Protein AF-A0A4S4A8T1-F1 (afdb_monomer)

Foldseek 3Di:
DDDDPPPDQLDDDDPDDADQDPLLVPFDWDRDGDLFHIQRSLCSVDVQLSVLRVQLVVDPDPVSNVVSVVVNVVSRVVSSVQDPDPCVNCVPPPPDPPPPPCPDDPDDDD

Structure (mmCIF, N/CA/C/O backbone):
data_AF-A0A4S4A8T1-F1
#
_entry.id   AF-A0A4S4A8T1-F1
#
loop_
_atom_site.group_PDB
_atom_site.id
_atom_site.type_symbol
_atom_site.label_atom_id
_atom_site.label_alt_id
_atom_site.label_comp_id
_atom_site.label_asym_id
_atom_site.label_entity_id
_atom_site.label_seq_id
_atom_site.pdbx_PDB_ins_code
_atom_site.Cartn_x
_atom_site.Cartn_y
_atom_site.Cartn_z
_atom_site.occupancy
_atom_site.B_iso_or_equiv
_atom_site.auth_seq_id
_atom_site.auth_comp_id
_atom_site.auth_asym_id
_atom_site.auth_atom_id
_atom_site.pdbx_PDB_model_num
ATOM 1 N N . MET A 1 1 ? -21.504 12.580 -36.002 1.00 47.94 1 MET A N 1
ATOM 2 C CA . MET A 1 1 ? -21.274 11.783 -34.780 1.00 47.94 1 MET A CA 1
ATOM 3 C C . MET A 1 1 ? -19.848 12.047 -34.339 1.00 47.94 1 MET A C 1
ATOM 5 O O . MET A 1 1 ? -18.941 11.755 -35.105 1.00 47.94 1 MET A O 1
ATOM 9 N N . ILE A 1 2 ? -19.653 12.700 -33.195 1.00 42.12 2 ILE A N 1
ATOM 10 C CA . ILE A 1 2 ? -18.321 12.909 -32.616 1.00 42.12 2 ILE A CA 1
ATOM 11 C C . ILE A 1 2 ? -18.014 11.648 -31.812 1.00 42.12 2 ILE A C 1
ATOM 13 O O . ILE A 1 2 ? -18.752 11.323 -30.885 1.00 42.12 2 ILE A O 1
ATOM 17 N N . SER A 1 3 ? -16.981 10.910 -32.214 1.00 45.75 3 SER A N 1
ATOM 18 C CA . SER A 1 3 ? -16.483 9.768 -31.450 1.00 45.75 3 SER A CA 1
ATOM 19 C C . SER A 1 3 ?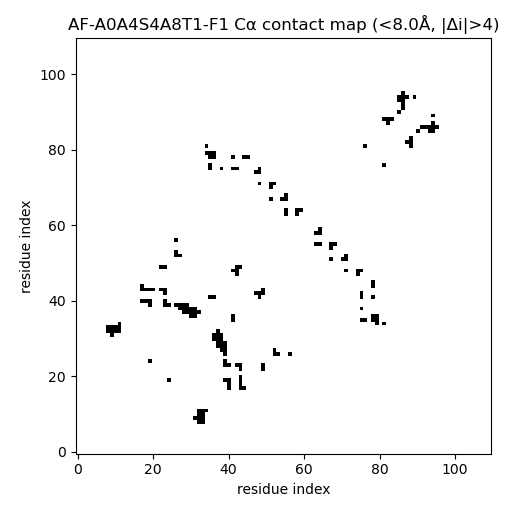 -15.836 10.301 -30.173 1.00 45.75 3 SER A C 1
ATOM 21 O O . SER A 1 3 ? -14.800 10.960 -30.235 1.00 45.75 3 SER A O 1
ATOM 23 N N . LEU A 1 4 ? -16.455 10.059 -29.019 1.00 50.19 4 LEU A N 1
ATOM 24 C CA . LEU A 1 4 ? -15.802 10.251 -27.728 1.00 50.19 4 LEU A CA 1
ATOM 25 C C . LEU A 1 4 ? -14.912 9.027 -27.500 1.00 50.19 4 LEU A C 1
ATOM 27 O O . LEU A 1 4 ? -15.410 7.949 -27.185 1.00 50.19 4 LEU A O 1
ATOM 31 N N . ASN A 1 5 ? -13.604 9.171 -27.707 1.00 56.28 5 ASN A N 1
ATOM 32 C CA . ASN A 1 5 ? -12.643 8.169 -27.260 1.00 56.28 5 ASN A CA 1
ATOM 33 C C . ASN A 1 5 ? -12.653 8.159 -25.724 1.00 56.28 5 ASN A C 1
ATOM 35 O O . ASN A 1 5 ? -12.052 9.025 -25.090 1.00 56.28 5 ASN A O 1
ATOM 39 N N . ALA A 1 6 ? -13.381 7.220 -25.125 1.00 51.97 6 ALA A N 1
ATOM 40 C CA . ALA A 1 6 ? -13.353 6.983 -23.691 1.00 51.97 6 ALA A CA 1
ATOM 41 C C . ALA A 1 6 ? -12.041 6.264 -23.335 1.00 51.97 6 ALA A C 1
ATOM 43 O O . ALA A 1 6 ? -12.028 5.050 -23.147 1.00 51.97 6 ALA A O 1
ATOM 44 N N . SER A 1 7 ? -10.924 6.997 -23.272 1.00 57.81 7 SER A N 1
ATOM 45 C CA . SER A 1 7 ? -9.706 6.483 -22.637 1.00 57.81 7 SER A CA 1
ATOM 46 C C . SER A 1 7 ? -10.044 6.144 -21.188 1.00 57.81 7 SER A C 1
ATOM 48 O O . SER A 1 7 ? -10.240 7.042 -20.373 1.00 57.81 7 SER A O 1
ATOM 50 N N . ASN A 1 8 ? -10.168 4.855 -20.880 1.00 59.88 8 ASN A N 1
ATOM 51 C CA . ASN A 1 8 ? -10.372 4.379 -19.521 1.00 59.88 8 ASN A CA 1
ATOM 52 C C . ASN A 1 8 ? -9.007 4.383 -18.805 1.00 59.88 8 ASN A C 1
ATOM 54 O O . ASN A 1 8 ? -8.174 3.534 -19.128 1.00 59.88 8 ASN A O 1
ATOM 58 N N . PRO A 1 9 ? -8.752 5.293 -17.842 1.00 60.41 9 PRO A N 1
ATOM 59 C CA . PRO A 1 9 ? -7.464 5.373 -17.147 1.00 60.41 9 PRO A CA 1
ATOM 60 C C . PRO A 1 9 ? -7.168 4.139 -16.275 1.00 60.41 9 PRO A C 1
ATOM 62 O O . PRO A 1 9 ? -6.065 4.008 -15.747 1.00 60.41 9 PRO A O 1
ATOM 65 N N . PHE A 1 10 ? -8.139 3.233 -16.126 1.00 62.47 10 PHE A N 1
ATOM 66 C CA . PHE A 1 10 ? -8.000 1.979 -15.394 1.00 62.47 10 PHE A CA 1
ATOM 67 C C . PHE A 1 10 ? -7.622 0.784 -16.279 1.00 62.47 10 PHE A C 1
ATOM 69 O O . PHE A 1 10 ? -7.406 -0.296 -15.732 1.00 62.47 10 PHE A O 1
ATOM 76 N N . TYR A 1 11 ? -7.527 0.933 -17.611 1.00 67.94 11 TYR A N 1
ATOM 77 C CA . TYR A 1 11 ? -7.033 -0.158 -18.459 1.00 67.94 11 TYR A CA 1
ATOM 78 C C . TYR A 1 11 ? -5.541 -0.383 -18.192 1.00 67.94 11 TYR A C 1
ATOM 80 O O . TYR A 1 11 ? -4.717 0.497 -18.442 1.00 67.94 11 TYR A O 1
ATOM 88 N N . ARG A 1 12 ? -5.209 -1.561 -17.660 1.00 78.06 12 ARG A N 1
ATOM 89 C CA . ARG A 1 12 ? -3.861 -1.967 -17.257 1.00 78.06 12 ARG A CA 1
ATOM 90 C C . ARG A 1 12 ? -3.651 -3.425 -17.629 1.00 78.06 12 ARG A C 1
ATOM 92 O O . ARG A 1 12 ? -4.559 -4.235 -17.468 1.00 78.06 12 ARG A O 1
ATOM 99 N N . GLU A 1 13 ? -2.453 -3.748 -18.091 1.00 77.00 13 GLU A N 1
ATOM 100 C CA . GLU A 1 13 ? -2.032 -5.117 -18.369 1.00 77.00 13 GLU A CA 1
ATOM 101 C C . GLU A 1 13 ? -0.645 -5.316 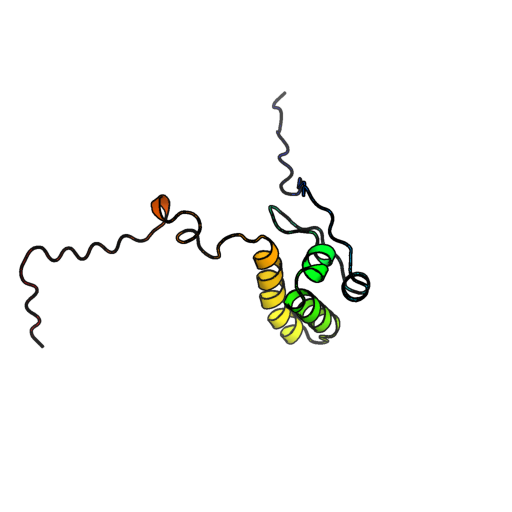-17.758 1.00 77.00 13 GLU A C 1
ATOM 103 O O . GLU A 1 13 ? 0.277 -4.544 -18.028 1.00 77.00 13 GLU A O 1
ATOM 108 N N . PHE A 1 14 ? -0.516 -6.328 -16.903 1.00 84.12 14 PHE A N 1
ATOM 109 C CA . PHE A 1 14 ? 0.757 -6.760 -16.339 1.00 84.12 14 PHE A CA 1
ATOM 110 C C . PHE A 1 14 ? 1.173 -8.046 -17.050 1.00 84.12 14 PHE A C 1
ATOM 112 O O . PHE A 1 14 ? 0.346 -8.925 -17.282 1.00 84.12 14 PHE A O 1
ATOM 119 N N . THR A 1 15 ? 2.449 -8.168 -17.411 1.00 85.31 15 THR A N 1
ATOM 120 C CA . THR A 1 15 ? 2.957 -9.342 -18.143 1.00 85.31 15 THR A CA 1
ATOM 121 C C . THR A 1 15 ? 3.146 -10.572 -17.253 1.00 85.31 15 THR A C 1
ATOM 123 O O . THR A 1 15 ? 3.479 -11.651 -17.734 1.00 85.31 15 THR A O 1
ATOM 126 N N . ASP A 1 16 ? 2.974 -10.395 -15.950 1.00 87.75 16 ASP A N 1
ATOM 127 C CA . ASP A 1 16 ? 3.182 -11.360 -14.887 1.00 87.75 16 ASP A CA 1
ATOM 128 C C . ASP A 1 16 ? 2.009 -11.341 -13.899 1.00 87.75 16 ASP A C 1
ATOM 130 O O . ASP A 1 16 ? 1.345 -10.324 -13.672 1.00 87.75 16 ASP A O 1
ATOM 134 N N . THR A 1 17 ? 1.779 -12.500 -13.290 1.00 88.31 17 THR A N 1
ATOM 135 C CA . THR A 1 17 ? 0.756 -12.712 -12.267 1.00 88.31 17 THR A CA 1
ATOM 136 C C . THR A 1 17 ? 1.392 -12.753 -10.888 1.00 88.31 17 THR A C 1
ATOM 138 O O . THR A 1 17 ? 2.348 -13.503 -10.678 1.00 88.31 17 THR A O 1
ATOM 141 N N . VAL A 1 18 ? 0.818 -12.021 -9.935 1.00 92.94 18 VAL A N 1
ATOM 142 C CA . VAL A 1 18 ? 1.263 -12.030 -8.540 1.00 92.94 18 VAL A CA 1
ATOM 143 C C . VAL A 1 18 ? 0.341 -12.942 -7.730 1.00 92.94 18 VAL A C 1
ATOM 145 O O . VAL A 1 18 ? -0.866 -12.703 -7.694 1.00 92.94 18 VAL A O 1
ATOM 148 N N . PRO A 1 19 ? 0.858 -13.994 -7.070 1.00 95.06 19 PRO A N 1
ATOM 149 C CA . PRO A 1 19 ? 0.041 -14.778 -6.157 1.00 95.06 19 PRO A CA 1
ATOM 150 C C . PRO A 1 19 ? -0.328 -13.930 -4.935 1.00 95.06 19 PRO A C 1
ATOM 152 O O . PRO A 1 19 ? 0.542 -13.342 -4.294 1.00 95.06 19 PRO A O 1
ATOM 155 N N . ILE A 1 20 ? -1.618 -13.900 -4.599 1.00 97.31 20 ILE A N 1
ATOM 156 C CA . ILE A 1 20 ? -2.096 -13.223 -3.392 1.00 97.31 20 ILE A CA 1
ATOM 157 C C . ILE A 1 20 ? -1.664 -14.025 -2.161 1.00 97.31 20 ILE A C 1
ATOM 159 O O . ILE A 1 20 ? -1.954 -15.220 -2.068 1.00 97.31 20 ILE A O 1
ATOM 163 N N . THR A 1 21 ? -0.978 -13.381 -1.217 1.00 97.81 21 THR A N 1
ATOM 164 C CA . THR A 1 21 ? -0.601 -14.012 0.057 1.00 97.81 21 THR A CA 1
ATOM 165 C C . THR A 1 21 ? -1.824 -14.223 0.952 1.00 97.81 21 THR A C 1
ATOM 167 O O . THR A 1 21 ? -2.822 -13.513 0.836 1.00 97.81 21 THR A O 1
ATOM 170 N N . GLU A 1 22 ? -1.754 -15.174 1.890 1.00 96.81 22 GLU A N 1
ATOM 171 C CA . GLU A 1 22 ? -2.842 -15.393 2.862 1.00 96.81 22 GLU A CA 1
ATOM 172 C C . GLU A 1 22 ? -3.162 -14.120 3.658 1.00 96.81 22 GLU A C 1
ATOM 174 O O . GLU A 1 22 ? -4.330 -13.804 3.878 1.00 96.81 22 GLU A O 1
ATOM 179 N N . GLN A 1 23 ? -2.125 -13.358 4.016 1.00 96.38 23 GLN A N 1
ATOM 180 C CA . GLN A 1 23 ? -2.253 -12.060 4.670 1.00 96.38 23 GLN A CA 1
ATOM 181 C C . GLN A 1 23 ? -3.053 -11.085 3.800 1.00 96.38 23 GLN A C 1
ATOM 183 O O . GLN A 1 23 ? -4.103 -10.608 4.218 1.00 96.38 23 GLN A O 1
ATOM 188 N N . ALA A 1 24 ? -2.618 -10.840 2.559 1.00 97.00 24 ALA A N 1
ATOM 189 C CA . ALA A 1 24 ? -3.285 -9.897 1.665 1.00 97.00 24 ALA A CA 1
ATOM 190 C C . ALA A 1 24 ? -4.725 -10.318 1.320 1.00 97.00 24 ALA A C 1
ATOM 192 O O . ALA A 1 24 ? -5.596 -9.464 1.158 1.00 97.00 24 ALA A O 1
ATOM 193 N N . ALA A 1 25 ? -5.013 -11.622 1.263 1.00 97.12 25 ALA A N 1
ATOM 194 C CA . ALA A 1 25 ? -6.363 -12.133 1.024 1.00 97.12 25 ALA A CA 1
ATOM 195 C C . ALA A 1 25 ? -7.363 -11.748 2.133 1.00 97.12 25 ALA A C 1
ATOM 197 O O . ALA A 1 25 ? -8.555 -11.595 1.851 1.00 97.12 25 ALA A O 1
ATOM 198 N N . ALA A 1 26 ? -6.893 -11.569 3.372 1.00 96.69 26 ALA A N 1
ATOM 199 C CA . ALA A 1 26 ? -7.715 -11.164 4.512 1.00 96.69 26 ALA A CA 1
ATOM 200 C C . ALA A 1 26 ? -7.970 -9.645 4.580 1.00 96.69 26 ALA A C 1
ATOM 202 O O . ALA A 1 26 ? -8.857 -9.205 5.313 1.00 96.69 26 ALA A O 1
ATOM 203 N N . LEU A 1 27 ? -7.228 -8.843 3.811 1.00 96.69 27 LEU A N 1
ATOM 204 C CA . LEU A 1 27 ? -7.294 -7.380 3.840 1.00 96.69 27 LEU A CA 1
ATOM 205 C C . LEU A 1 27 ? -8.308 -6.820 2.835 1.00 96.69 27 LEU A C 1
ATOM 207 O O . LEU A 1 27 ? -8.686 -7.522 1.897 1.00 96.69 27 LEU A O 1
ATOM 211 N N . PRO A 1 28 ? -8.781 -5.571 2.990 1.00 96.12 28 PRO A N 1
ATOM 212 C CA . PRO A 1 28 ? -9.605 -4.906 1.984 1.00 96.12 28 PRO A CA 1
ATOM 213 C C . PRO A 1 28 ? -8.920 -4.855 0.615 1.00 96.12 28 PRO A C 1
ATOM 215 O O . PRO A 1 28 ? -7.695 -4.828 0.528 1.00 96.12 28 PRO A O 1
ATOM 218 N N . ASP A 1 29 ? -9.719 -4.813 -0.449 1.00 96.62 29 ASP A N 1
ATOM 219 C CA . ASP A 1 29 ? -9.215 -4.725 -1.820 1.00 96.62 29 ASP A CA 1
ATOM 220 C C . ASP A 1 29 ? -9.658 -3.437 -2.506 1.00 96.62 29 ASP A C 1
ATOM 222 O O . ASP A 1 29 ? -10.739 -2.910 -2.226 1.00 96.62 29 ASP A O 1
ATOM 226 N N . MET A 1 30 ? -8.831 -2.962 -3.433 1.00 94.94 30 MET A N 1
ATOM 227 C CA . MET A 1 30 ? -9.100 -1.811 -4.285 1.00 94.94 30 MET A CA 1
ATOM 228 C C . MET A 1 30 ? -8.379 -1.957 -5.624 1.00 94.94 30 MET A C 1
ATOM 230 O O . MET A 1 30 ? -7.213 -2.340 -5.685 1.00 94.94 30 MET A O 1
ATOM 234 N N . VAL A 1 31 ? -9.070 -1.577 -6.698 1.00 92.62 31 VAL A N 1
ATOM 235 C CA . VAL A 1 31 ? -8.502 -1.564 -8.049 1.00 92.62 31 VAL A CA 1
ATOM 236 C C . VAL A 1 31 ? -7.468 -0.441 -8.154 1.00 92.62 31 VAL A C 1
ATOM 238 O O . VAL A 1 31 ? -7.762 0.711 -7.826 1.00 92.62 31 VAL A O 1
ATOM 241 N N . GLY A 1 32 ? -6.266 -0.775 -8.622 1.00 89.88 32 GLY A N 1
ATOM 242 C CA . GLY A 1 32 ? -5.195 0.191 -8.867 1.00 89.88 32 GLY A CA 1
ATOM 243 C C . GLY A 1 32 ? -5.444 1.068 -10.101 1.00 89.88 32 GLY A C 1
ATOM 244 O O . GLY A 1 32 ? -6.399 0.885 -10.861 1.00 89.88 32 GLY A O 1
ATOM 245 N N . SER A 1 33 ? -4.553 2.026 -10.349 1.00 85.94 33 SER A N 1
ATOM 246 C CA . SER A 1 33 ? -4.591 2.865 -11.556 1.00 85.94 33 SER A CA 1
ATOM 247 C C . SER A 1 33 ? -3.192 3.073 -12.140 1.00 85.94 33 SER A C 1
ATOM 249 O O . SER A 1 33 ? -2.188 2.986 -11.433 1.00 85.94 33 SER A O 1
ATOM 251 N N . GLY A 1 34 ? -3.103 3.304 -13.455 1.00 85.75 34 GLY A N 1
ATOM 252 C CA . GLY A 1 34 ? -1.816 3.479 -14.138 1.00 85.75 34 GLY A CA 1
ATOM 253 C C . GLY A 1 34 ? -0.878 2.267 -14.014 1.00 85.75 34 GLY A C 1
ATOM 254 O O . GLY A 1 34 ? -1.180 1.194 -14.518 1.00 85.75 34 GLY A O 1
ATOM 255 N N . ARG A 1 35 ? 0.289 2.431 -13.378 1.00 89.00 35 ARG A N 1
ATOM 256 C CA . ARG A 1 35 ? 1.265 1.335 -13.168 1.00 89.00 35 ARG A CA 1
ATOM 257 C C . ARG A 1 35 ? 1.098 0.608 -11.832 1.00 89.00 35 ARG A C 1
ATOM 259 O O . ARG A 1 35 ? 1.773 -0.388 -11.601 1.00 89.00 35 ARG A O 1
ATOM 266 N N . VAL A 1 36 ? 0.235 1.110 -10.954 1.00 93.19 36 VAL A N 1
ATOM 267 C CA . VAL A 1 36 ? 0.003 0.530 -9.629 1.00 93.19 36 VAL A CA 1
ATOM 268 C C . VAL A 1 36 ? -0.891 -0.701 -9.783 1.00 93.19 36 VAL A C 1
ATOM 270 O O . VAL A 1 36 ? -1.903 -0.637 -10.488 1.00 93.19 36 VAL A O 1
ATOM 273 N N . ARG A 1 37 ? -0.514 -1.826 -9.162 1.00 95.12 37 ARG A N 1
ATOM 274 C CA . ARG A 1 37 ? -1.321 -3.061 -9.122 1.00 95.12 37 ARG A CA 1
ATOM 275 C C . ARG A 1 37 ? -2.531 -2.912 -8.207 1.00 95.12 37 ARG A C 1
ATOM 277 O O . ARG A 1 37 ? -2.621 -1.960 -7.435 1.00 95.12 37 ARG A O 1
ATOM 284 N N . ASP A 1 38 ? -3.459 -3.856 -8.294 1.00 95.31 38 ASP A N 1
ATOM 285 C CA . ASP A 1 38 ? -4.569 -3.908 -7.344 1.00 95.31 38 ASP A CA 1
ATOM 286 C C . ASP A 1 38 ? -4.031 -4.093 -5.921 1.00 95.31 38 ASP A C 1
ATOM 288 O O . ASP A 1 38 ? -2.963 -4.674 -5.714 1.00 95.31 38 ASP A O 1
ATOM 292 N N . LEU A 1 39 ? -4.729 -3.526 -4.939 1.00 97.25 39 LEU A N 1
ATOM 293 C CA . LEU A 1 39 ? -4.193 -3.296 -3.600 1.00 97.25 39 LEU A CA 1
ATOM 294 C C . LEU A 1 39 ? -3.693 -4.587 -2.944 1.00 97.25 39 LEU A C 1
ATOM 296 O O . LEU A 1 39 ? -2.618 -4.591 -2.348 1.00 97.25 39 LEU A O 1
ATOM 300 N N . ARG A 1 40 ? -4.415 -5.702 -3.101 1.00 97.62 40 ARG A N 1
ATOM 301 C CA . ARG A 1 40 ? -3.984 -7.001 -2.562 1.00 97.62 40 ARG A CA 1
ATOM 302 C C . ARG A 1 40 ? -2.781 -7.601 -3.286 1.00 97.62 40 ARG A C 1
ATOM 304 O O . ARG A 1 40 ? -1.938 -8.224 -2.640 1.00 97.62 40 ARG A O 1
ATOM 311 N N . GLU A 1 41 ? -2.671 -7.421 -4.601 1.00 97.25 41 GLU A N 1
ATOM 312 C CA . GLU A 1 41 ? -1.476 -7.836 -5.346 1.00 97.25 41 GLU A CA 1
ATOM 313 C C . GLU A 1 41 ? -0.267 -7.006 -4.908 1.00 97.25 41 GLU A C 1
ATOM 315 O O . GLU A 1 41 ? 0.788 -7.557 -4.609 1.00 97.25 41 GLU A O 1
ATOM 320 N N . ALA A 1 42 ? -0.433 -5.687 -4.793 1.00 97.44 42 ALA A N 1
ATOM 321 C CA . ALA A 1 42 ? 0.605 -4.785 -4.308 1.00 97.44 42 ALA A CA 1
ATOM 322 C C . ALA A 1 42 ? 1.026 -5.124 -2.866 1.00 97.44 42 ALA A C 1
ATOM 324 O O . ALA A 1 42 ? 2.219 -5.213 -2.576 1.00 97.44 42 ALA A O 1
ATOM 325 N N . ALA A 1 43 ? 0.070 -5.395 -1.971 1.00 98.19 43 ALA A N 1
ATOM 326 C CA . ALA A 1 43 ? 0.338 -5.810 -0.593 1.00 98.19 43 ALA A CA 1
ATOM 327 C C . ALA A 1 43 ? 1.037 -7.178 -0.518 1.00 98.19 43 ALA A C 1
ATOM 329 O O . ALA A 1 43 ? 1.840 -7.417 0.378 1.00 98.19 43 ALA A O 1
ATOM 330 N N . SER A 1 44 ? 0.795 -8.065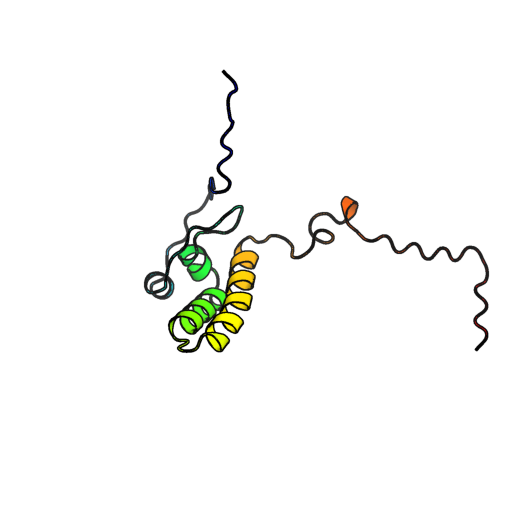 -1.487 1.00 98.12 44 SER A N 1
ATOM 331 C CA . SER A 1 44 ? 1.513 -9.343 -1.595 1.00 98.12 44 SER A CA 1
ATOM 332 C C . SER A 1 44 ? 2.987 -9.164 -1.980 1.00 98.12 44 SER A C 1
ATOM 334 O O . SER A 1 44 ? 3.806 -10.027 -1.670 1.00 98.12 44 SER A O 1
ATOM 336 N N . LEU A 1 45 ? 3.335 -8.045 -2.627 1.00 96.88 45 LEU A N 1
ATOM 337 C CA . LEU A 1 45 ? 4.707 -7.688 -3.003 1.00 96.88 45 LEU A CA 1
ATOM 338 C C . LEU A 1 45 ? 5.416 -6.803 -1.966 1.00 96.88 45 LEU A C 1
ATOM 340 O O . LEU A 1 45 ? 6.644 -6.789 -1.925 1.00 96.88 45 LEU A O 1
ATOM 344 N N . SER A 1 46 ? 4.666 -6.062 -1.143 1.00 98.00 46 SER A N 1
ATOM 345 C CA . SER A 1 46 ? 5.199 -5.090 -0.184 1.00 98.00 46 SER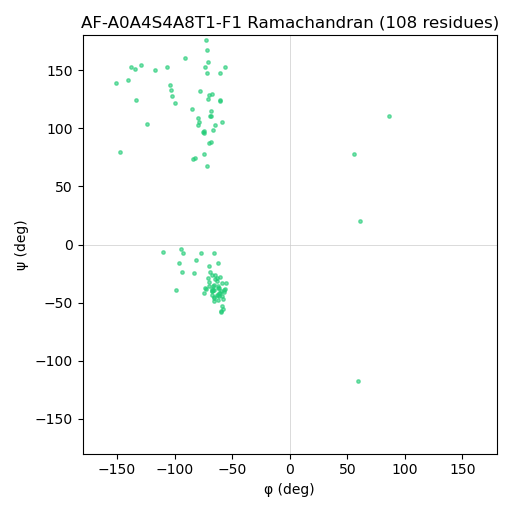 A CA 1
ATOM 346 C C . SER A 1 46 ? 4.726 -5.390 1.245 1.00 98.00 46 SER A C 1
ATOM 348 O O . SER A 1 46 ? 3.593 -5.056 1.606 1.00 98.00 46 SER A O 1
ATOM 350 N N . PRO A 1 47 ? 5.599 -5.956 2.106 1.00 97.50 47 PRO A N 1
ATOM 351 C CA . PRO A 1 47 ? 5.281 -6.182 3.517 1.00 97.50 47 PRO A CA 1
ATOM 352 C C . PRO A 1 47 ? 4.926 -4.895 4.272 1.00 97.50 47 PRO A C 1
ATOM 354 O O . PRO A 1 47 ? 4.080 -4.915 5.163 1.00 97.50 47 PRO A O 1
ATOM 357 N N . GLN A 1 48 ? 5.545 -3.767 3.902 1.00 98.00 48 GLN A N 1
ATOM 358 C CA . GLN A 1 48 ? 5.223 -2.454 4.464 1.00 98.00 48 GLN A CA 1
ATOM 359 C C . GLN A 1 48 ? 3.779 -2.059 4.144 1.00 98.00 48 GLN A C 1
ATOM 361 O O . GLN A 1 48 ? 3.039 -1.671 5.046 1.00 98.00 48 GLN A O 1
ATOM 366 N N . LEU A 1 49 ? 3.363 -2.199 2.882 1.00 98.31 49 LEU A N 1
ATOM 367 C CA . LEU A 1 49 ? 1.997 -1.893 2.468 1.00 98.31 49 LEU A CA 1
ATOM 368 C C . LEU A 1 49 ? 0.981 -2.816 3.152 1.00 98.31 49 LEU A C 1
ATOM 370 O O . LEU A 1 49 ? -0.037 -2.333 3.643 1.00 98.31 49 LEU A O 1
ATOM 374 N N . ALA A 1 50 ? 1.266 -4.119 3.236 1.00 98.31 50 ALA A N 1
ATOM 375 C CA . ALA A 1 50 ? 0.407 -5.069 3.942 1.00 98.31 50 ALA A CA 1
ATOM 376 C C . ALA A 1 50 ? 0.211 -4.673 5.418 1.00 98.31 50 ALA A C 1
ATOM 378 O O . ALA A 1 50 ? -0.922 -4.600 5.891 1.00 98.31 50 ALA A O 1
ATOM 379 N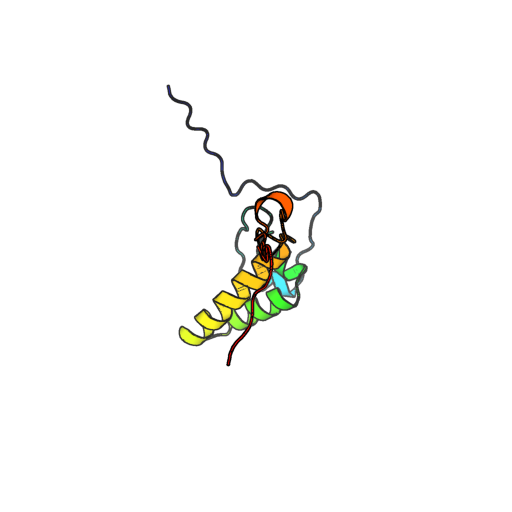 N . GLY A 1 51 ? 1.297 -4.323 6.116 1.00 98.31 51 GLY A N 1
ATOM 380 C CA . GLY A 1 51 ? 1.234 -3.887 7.512 1.00 98.31 51 GLY A CA 1
ATOM 381 C C . GLY A 1 51 ? 0.521 -2.544 7.711 1.00 98.31 51 GLY A C 1
ATOM 382 O O . GLY A 1 51 ? -0.176 -2.356 8.708 1.00 98.31 51 GLY A O 1
ATOM 383 N N . LEU A 1 52 ? 0.661 -1.590 6.786 1.00 98.38 52 LEU A N 1
ATOM 384 C CA . LEU A 1 52 ? -0.087 -0.324 6.833 1.00 98.38 52 LEU A CA 1
ATOM 385 C C . LEU A 1 52 ? -1.586 -0.548 6.610 1.00 98.38 52 LEU A C 1
ATOM 387 O O . LEU A 1 52 ? -2.412 0.059 7.293 1.00 98.38 52 LEU A O 1
ATOM 391 N N . LEU A 1 53 ? -1.942 -1.445 5.691 1.00 97.88 53 LEU A N 1
ATOM 392 C CA . LEU A 1 53 ? -3.329 -1.794 5.409 1.00 97.88 53 LEU A CA 1
ATOM 393 C C . LEU A 1 53 ? -3.991 -2.522 6.590 1.00 97.88 53 LEU A C 1
ATOM 395 O O . LEU A 1 53 ? -5.132 -2.209 6.923 1.00 97.88 53 LEU A O 1
ATOM 399 N N . GLU A 1 54 ? -3.273 -3.405 7.285 1.00 98.06 54 GLU A N 1
ATOM 400 C CA . GLU A 1 54 ? -3.725 -3.995 8.556 1.00 98.06 54 GLU A CA 1
ATOM 401 C C . GLU A 1 54 ? -4.013 -2.922 9.606 1.00 98.06 54 GLU A C 1
ATOM 403 O O . GLU A 1 54 ? -5.144 -2.801 10.083 1.00 98.06 54 GLU A O 1
ATOM 408 N N . GLN A 1 55 ? -3.031 -2.066 9.895 1.00 97.69 55 GLN A N 1
ATOM 409 C CA . GLN A 1 55 ? -3.184 -0.986 10.874 1.00 97.69 55 GLN A CA 1
ATOM 410 C C . GLN A 1 55 ? -4.357 -0.059 10.530 1.00 97.69 55 GLN A C 1
ATOM 412 O O . GLN A 1 55 ? -5.104 0.360 11.415 1.00 97.69 55 GLN A O 1
ATOM 417 N N . PHE A 1 56 ? -4.559 0.242 9.244 1.00 97.12 56 PHE A N 1
ATOM 418 C CA . PHE A 1 56 ? -5.687 1.046 8.780 1.00 97.12 56 PHE A CA 1
ATOM 419 C C . PHE A 1 56 ? -7.037 0.397 9.120 1.00 97.12 56 PHE A C 1
ATOM 421 O O . PHE A 1 56 ? -7.970 1.097 9.532 1.00 97.12 56 PHE A O 1
ATOM 428 N N . THR A 1 57 ? -7.148 -0.927 8.956 1.00 95.94 57 THR A N 1
ATOM 429 C CA . THR A 1 57 ? -8.377 -1.678 9.264 1.00 95.94 57 THR A CA 1
ATOM 430 C C . THR A 1 57 ? -8.661 -1.776 10.758 1.00 95.94 57 THR A C 1
ATOM 432 O O . THR A 1 57 ? -9.826 -1.760 11.157 1.00 95.94 57 THR A O 1
ATOM 435 N N . GLU A 1 58 ? -7.618 -1.817 11.583 1.00 96.81 58 GLU A N 1
ATOM 436 C CA . GLU A 1 58 ? -7.727 -1.901 13.041 1.00 96.81 58 GLU A CA 1
ATOM 437 C C . GLU A 1 58 ? -7.945 -0.533 13.706 1.00 96.81 58 GLU A C 1
ATOM 439 O O . GLU A 1 58 ? -8.521 -0.444 14.795 1.00 96.81 58 GLU A O 1
ATOM 444 N N . ALA A 1 59 ? -7.524 0.558 13.056 1.00 96.81 59 ALA A N 1
ATOM 445 C CA . ALA A 1 59 ? -7.667 1.910 13.580 1.00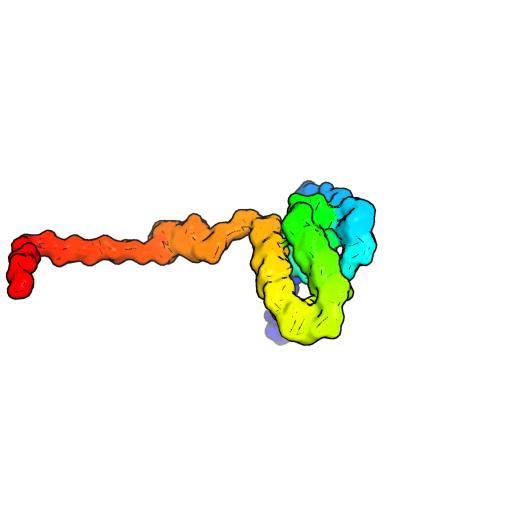 96.81 59 ALA A CA 1
ATOM 446 C C . ALA A 1 59 ? -9.143 2.280 13.810 1.00 96.81 59 ALA A C 1
ATOM 448 O O . ALA A 1 59 ? -9.967 2.279 12.891 1.00 96.81 59 ALA A O 1
ATOM 449 N N . SER A 1 60 ? -9.474 2.665 15.045 1.00 94.75 60 SER A N 1
ATOM 450 C CA . SER A 1 60 ? -10.846 2.965 15.481 1.00 94.75 60 SER A CA 1
ATOM 451 C C . SER A 1 60 ? -11.212 4.452 15.435 1.00 94.75 60 SER A C 1
ATOM 453 O O . SER A 1 60 ? -12.397 4.788 15.465 1.00 94.75 60 SER A O 1
ATOM 455 N N . THR A 1 61 ? -10.227 5.349 15.330 1.00 96.81 61 THR A N 1
ATOM 456 C CA . THR A 1 61 ? -10.443 6.802 15.267 1.00 96.81 61 THR A CA 1
ATOM 457 C C . THR A 1 61 ? -10.208 7.343 13.863 1.00 96.81 61 THR A C 1
ATOM 459 O O . THR A 1 61 ? -9.442 6.789 13.069 1.00 96.81 61 THR A O 1
ATOM 462 N N . ARG A 1 62 ? -10.874 8.456 13.543 1.00 95.56 62 ARG A N 1
ATOM 463 C CA . ARG A 1 62 ? -10.725 9.122 12.245 1.00 95.56 62 ARG A CA 1
ATOM 464 C C . ARG A 1 62 ? -9.315 9.677 12.075 1.00 95.56 62 ARG A C 1
ATOM 466 O O . ARG A 1 62 ? -8.770 9.602 10.983 1.00 95.56 62 ARG A O 1
ATOM 473 N N . GLU A 1 63 ? -8.748 10.218 13.145 1.00 96.06 63 GLU A N 1
ATOM 474 C CA . GLU A 1 63 ? -7.427 10.838 13.167 1.00 96.06 63 GLU A CA 1
ATOM 475 C C . GLU A 1 63 ? -6.336 9.797 12.906 1.00 96.06 63 GLU A C 1
ATOM 477 O O . GLU A 1 63 ? -5.514 9.995 12.018 1.00 96.06 63 GLU A O 1
ATOM 482 N N . ALA A 1 64 ? -6.376 8.652 13.602 1.00 95.06 64 ALA A N 1
ATOM 483 C CA . ALA A 1 64 ? -5.419 7.569 13.374 1.00 95.06 64 ALA A CA 1
ATOM 484 C C . ALA A 1 64 ? -5.535 7.020 11.947 1.00 95.06 64 ALA A C 1
ATOM 486 O O . ALA A 1 64 ? -4.532 6.846 11.259 1.00 95.06 64 ALA A O 1
ATOM 487 N N . ARG A 1 65 ? -6.771 6.817 11.474 1.00 96.06 65 ARG A N 1
ATOM 488 C CA . ARG A 1 65 ? -7.025 6.339 10.116 1.00 96.06 65 ARG A CA 1
ATOM 489 C C . ARG A 1 65 ? -6.511 7.311 9.052 1.00 96.06 65 ARG A C 1
ATOM 491 O O . ARG A 1 65 ? -5.985 6.856 8.047 1.00 96.06 65 ARG A O 1
ATOM 498 N N . TRP A 1 66 ? -6.625 8.623 9.270 1.00 96.12 66 TRP A N 1
ATOM 499 C CA . TRP A 1 66 ? -6.085 9.632 8.352 1.00 96.12 66 TRP A CA 1
ATOM 500 C C . TRP A 1 66 ? -4.558 9.597 8.283 1.00 96.12 66 TRP A C 1
ATOM 502 O O . TRP A 1 66 ? -4.005 9.582 7.190 1.00 96.12 66 TRP A O 1
ATOM 512 N N . THR A 1 67 ? -3.880 9.527 9.429 1.00 94.94 67 THR A N 1
ATOM 513 C CA . THR A 1 67 ? -2.412 9.449 9.465 1.00 94.94 67 THR A CA 1
ATOM 514 C C . THR A 1 67 ? -1.881 8.199 8.762 1.00 94.94 67 THR A C 1
ATOM 516 O O . THR A 1 67 ? -0.850 8.263 8.097 1.00 94.94 67 THR A O 1
ATOM 519 N N . ILE A 1 68 ? -2.576 7.065 8.899 1.00 97.94 68 ILE A N 1
ATOM 520 C CA . ILE A 1 68 ? -2.197 5.817 8.226 1.00 97.94 68 ILE A CA 1
ATOM 521 C C . ILE A 1 68 ? -2.524 5.883 6.732 1.00 97.94 68 ILE A C 1
ATOM 523 O O . ILE A 1 68 ? -1.755 5.371 5.930 1.00 97.94 68 ILE A O 1
ATOM 527 N N . LEU A 1 69 ? -3.641 6.511 6.347 1.00 96.75 69 LEU A N 1
ATOM 528 C CA . LEU A 1 69 ? -4.066 6.579 4.948 1.00 96.75 69 LEU A CA 1
ATOM 529 C C . LEU A 1 69 ? -3.031 7.271 4.060 1.00 96.75 69 LEU A C 1
ATOM 531 O O . LEU A 1 69 ? -2.796 6.802 2.955 1.00 96.75 69 LEU A O 1
ATOM 535 N N . ASP A 1 70 ? -2.413 8.347 4.544 1.00 95.38 70 ASP A N 1
ATOM 536 C CA . ASP A 1 70 ? -1.356 9.055 3.813 1.00 95.38 70 ASP A CA 1
ATOM 537 C C . ASP A 1 70 ? -0.175 8.118 3.503 1.00 95.38 70 ASP A C 1
ATOM 539 O O . ASP A 1 70 ? 0.156 7.884 2.344 1.00 95.38 70 ASP A O 1
ATOM 543 N N . GLN A 1 71 ? 0.345 7.451 4.536 1.00 97.38 71 GLN A N 1
ATOM 544 C CA . GLN A 1 71 ? 1.434 6.473 4.415 1.00 97.38 71 GLN A CA 1
ATOM 545 C C . GLN A 1 71 ? 1.051 5.261 3.558 1.00 97.38 71 GLN A C 1
ATOM 547 O O . GLN A 1 71 ? 1.886 4.694 2.861 1.00 97.38 71 GLN A O 1
ATOM 552 N N . LEU A 1 72 ? -0.208 4.827 3.631 1.00 97.81 72 LEU A N 1
ATOM 553 C CA . LEU A 1 72 ? -0.720 3.701 2.859 1.00 97.81 72 LEU A CA 1
ATOM 554 C C . LEU A 1 72 ? -0.766 4.032 1.368 1.00 97.81 72 LEU A C 1
ATOM 556 O O . LEU A 1 72 ? -0.389 3.192 0.556 1.00 97.81 72 LEU A O 1
ATOM 560 N N . LEU A 1 73 ? -1.233 5.229 1.006 1.00 95.88 73 LEU A N 1
ATOM 561 C CA . LEU A 1 73 ? -1.293 5.669 -0.388 1.00 95.88 73 LEU A CA 1
ATOM 562 C C . LEU A 1 73 ? 0.105 5.849 -0.982 1.00 95.88 73 LEU A C 1
ATOM 564 O O . LEU A 1 73 ? 0.312 5.446 -2.124 1.00 95.88 73 LEU A O 1
ATOM 568 N N . ASP A 1 74 ? 1.038 6.382 -0.196 1.00 95.25 74 ASP A N 1
ATOM 569 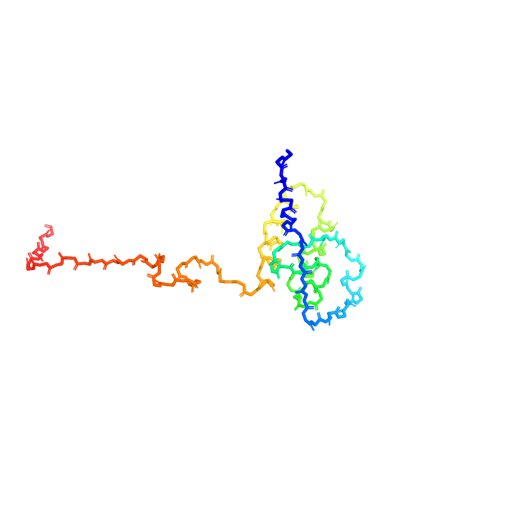C CA . ASP A 1 74 ? 2.457 6.508 -0.540 1.00 95.25 74 ASP A CA 1
ATOM 570 C C . ASP A 1 74 ? 3.075 5.127 -0.816 1.00 95.25 74 ASP A C 1
ATOM 572 O O . ASP A 1 74 ? 3.415 4.797 -1.950 1.00 95.25 74 ASP A O 1
ATOM 576 N N . ALA A 1 75 ? 3.013 4.221 0.166 1.00 97.44 75 ALA A N 1
ATOM 577 C CA . ALA A 1 75 ? 3.529 2.861 0.023 1.00 97.44 75 ALA A CA 1
ATOM 578 C C . ALA A 1 75 ? 2.848 2.061 -1.104 1.00 97.44 75 ALA A C 1
ATOM 580 O O . ALA A 1 75 ? 3.446 1.137 -1.659 1.00 97.44 75 ALA A O 1
ATOM 581 N N . TRP A 1 76 ? 1.588 2.365 -1.437 1.00 97.31 76 TRP A N 1
ATOM 582 C CA . TRP A 1 76 ? 0.907 1.751 -2.576 1.00 97.31 76 TRP A CA 1
ATOM 583 C C . TRP A 1 76 ? 1.416 2.315 -3.904 1.00 97.31 76 TRP A C 1
ATOM 585 O O . TRP A 1 76 ? 1.652 1.540 -4.836 1.00 97.31 76 TRP A O 1
ATOM 595 N N . ALA A 1 77 ? 1.635 3.627 -3.993 1.00 95.06 77 ALA A N 1
ATOM 596 C CA . ALA A 1 77 ? 2.214 4.278 -5.162 1.00 95.06 77 ALA A CA 1
ATOM 597 C C . ALA A 1 77 ? 3.640 3.780 -5.452 1.00 95.06 77 ALA A C 1
ATOM 599 O O . ALA A 1 77 ? 3.931 3.452 -6.608 1.00 95.06 77 ALA A O 1
ATOM 600 N N . ASP A 1 78 ? 4.468 3.594 -4.422 1.00 95.44 78 ASP A N 1
ATOM 601 C CA . ASP A 1 78 ? 5.845 3.086 -4.526 1.00 95.44 78 ASP A CA 1
ATOM 602 C C . ASP A 1 78 ? 5.924 1.739 -5.252 1.00 95.44 78 ASP A C 1
ATOM 604 O O . ASP A 1 78 ? 6.855 1.463 -6.014 1.00 95.44 78 ASP A O 1
ATOM 608 N N . THR A 1 79 ? 4.899 0.889 -5.097 1.00 95.50 79 THR A N 1
ATOM 609 C CA . THR A 1 79 ? 4.854 -0.419 -5.775 1.00 95.50 79 THR A CA 1
ATOM 610 C C . THR A 1 79 ? 4.828 -0.321 -7.303 1.00 95.50 79 THR A C 1
ATOM 612 O O . THR A 1 79 ? 5.100 -1.305 -7.991 1.00 95.50 79 THR A O 1
ATOM 615 N N . SER A 1 80 ? 4.532 0.857 -7.860 1.00 93.00 80 SER A N 1
ATOM 616 C CA . SER A 1 80 ? 4.581 1.107 -9.303 1.00 93.00 80 SER A CA 1
ATOM 617 C C . SER A 1 80 ? 6.000 1.141 -9.886 1.00 93.00 80 SER A C 1
ATOM 619 O O . SER A 1 80 ? 6.158 1.047 -11.116 1.00 93.00 80 SER A O 1
ATOM 621 N N . GLY A 1 81 ? 7.012 1.323 -9.027 1.00 91.31 81 GLY A N 1
ATOM 622 C CA . GLY A 1 81 ? 8.400 1.567 -9.414 1.00 91.31 81 GLY A CA 1
ATOM 623 C C . GLY A 1 81 ? 8.591 2.845 -10.236 1.00 91.31 81 GLY A C 1
ATOM 624 O O . GLY A 1 81 ? 9.547 2.932 -11.007 1.00 91.31 81 GLY A O 1
ATOM 625 N N . MET A 1 82 ? 7.647 3.792 -10.172 1.00 90.25 82 MET A N 1
ATOM 626 C CA . MET A 1 82 ? 7.854 5.132 -10.719 1.00 90.25 82 MET A CA 1
ATOM 627 C C . MET A 1 82 ? 8.798 5.916 -9.807 1.00 90.25 82 MET A C 1
ATOM 629 O O . MET A 1 82 ? 8.873 5.647 -8.617 1.00 90.25 82 MET A O 1
ATOM 633 N N . ALA A 1 83 ? 9.521 6.874 -10.379 1.00 88.88 83 ALA A N 1
ATOM 634 C CA . ALA A 1 83 ? 10.329 7.788 -9.585 1.00 88.88 83 ALA A CA 1
ATOM 635 C C . ALA A 1 83 ? 9.444 8.789 -8.824 1.00 88.88 83 ALA A C 1
ATOM 637 O O . ALA A 1 83 ? 8.416 9.228 -9.352 1.00 88.88 83 ALA A O 1
ATOM 638 N N . GLU A 1 84 ? 9.909 9.197 -7.643 1.00 86.19 84 GLU A N 1
ATOM 639 C CA . GLU A 1 84 ? 9.210 10.103 -6.718 1.00 86.19 84 GLU A CA 1
ATOM 640 C C . GLU A 1 84 ? 9.069 11.530 -7.258 1.00 86.19 84 GLU A C 1
ATOM 642 O O . GLU A 1 84 ? 8.161 12.280 -6.898 1.00 86.19 84 GLU A O 1
ATOM 647 N N . SER A 1 85 ? 9.981 11.932 -8.145 1.00 84.50 85 SER A N 1
ATOM 648 C CA . SER A 1 85 ? 10.022 13.278 -8.710 1.00 84.50 85 SER A CA 1
ATOM 649 C C . SER A 1 85 ? 10.112 13.264 -10.230 1.00 84.50 85 SER A C 1
ATOM 651 O O . SER A 1 85 ? 10.604 12.320 -10.855 1.00 84.50 85 SER A O 1
ATOM 653 N N . LEU A 1 86 ? 9.642 14.351 -10.848 1.00 82.81 86 LEU A N 1
ATOM 654 C CA . LEU A 1 86 ? 9.783 14.551 -12.290 1.00 82.81 86 LEU A CA 1
ATOM 655 C C . LEU A 1 86 ? 11.248 14.727 -12.688 1.00 82.81 86 LEU A C 1
ATOM 657 O O . LEU A 1 86 ? 11.642 14.229 -13.739 1.00 82.81 86 LEU A O 1
ATOM 661 N N . ASP A 1 87 ? 12.039 15.374 -11.834 1.00 84.50 87 ASP A N 1
ATOM 662 C CA . ASP A 1 87 ? 13.481 15.524 -11.987 1.00 84.50 87 ASP A CA 1
ATOM 663 C C . ASP A 1 87 ? 14.185 14.165 -12.053 1.00 84.50 87 ASP A C 1
ATOM 665 O O . ASP A 1 87 ? 15.027 13.948 -12.914 1.00 84.50 87 ASP A O 1
ATOM 669 N N . GLU A 1 88 ? 13.828 13.217 -11.186 1.00 85.06 88 GLU A N 1
ATOM 670 C CA . GLU A 1 88 ? 14.414 11.874 -11.220 1.00 85.06 88 GLU A CA 1
ATOM 671 C C . GLU A 1 88 ? 13.897 11.057 -12.409 1.00 85.06 88 GLU A C 1
ATOM 673 O O . GLU A 1 88 ? 14.653 10.335 -13.060 1.00 85.06 88 GLU A O 1
ATOM 678 N N . ARG A 1 89 ? 12.609 11.199 -12.737 1.00 84.31 89 ARG A N 1
ATOM 679 C CA . ARG A 1 89 ? 11.983 10.481 -13.850 1.00 84.31 89 ARG A CA 1
ATOM 680 C C . ARG A 1 89 ? 12.511 10.924 -15.216 1.00 84.31 89 ARG A C 1
ATOM 682 O O . ARG A 1 89 ? 12.633 10.093 -16.116 1.00 84.31 89 ARG A O 1
ATOM 689 N N . ASN A 1 90 ? 12.730 12.224 -15.401 1.00 84.62 90 ASN A N 1
ATOM 690 C CA . ASN A 1 90 ? 13.246 12.815 -16.631 1.00 84.62 90 ASN A CA 1
ATOM 691 C C . ASN A 1 90 ? 14.117 14.051 -16.317 1.00 84.62 90 ASN A C 1
ATOM 693 O O . ASN A 1 90 ? 13.660 15.193 -16.461 1.00 84.62 90 ASN A O 1
ATOM 697 N N . PRO A 1 91 ? 15.380 13.833 -15.911 1.00 80.44 91 PRO A N 1
ATOM 698 C CA . PRO A 1 91 ? 16.271 14.908 -15.476 1.00 80.44 91 PRO A CA 1
ATOM 699 C C . PRO A 1 91 ? 16.612 15.899 -16.588 1.00 80.44 91 PRO A C 1
ATOM 701 O O . PRO A 1 91 ? 16.889 17.060 -16.302 1.00 80.44 91 PRO A O 1
ATOM 704 N N . GLU A 1 92 ? 16.574 15.468 -17.852 1.00 78.94 92 GLU A N 1
ATOM 705 C CA . GLU A 1 92 ? 16.868 16.332 -19.000 1.00 78.94 92 GLU A CA 1
ATOM 706 C C . GLU A 1 92 ? 15.773 17.378 -19.250 1.00 78.94 92 GLU A C 1
ATOM 708 O O . GLU A 1 92 ? 16.063 18.460 -19.757 1.00 78.94 92 GLU A O 1
ATOM 713 N N . GLU A 1 93 ? 14.522 17.070 -18.895 1.00 80.38 93 GLU A N 1
ATOM 714 C CA . GLU A 1 93 ? 13.369 17.945 -19.131 1.00 80.38 93 GLU A CA 1
ATOM 715 C C . GLU A 1 93 ? 12.982 18.759 -17.891 1.00 80.38 93 GLU A C 1
ATOM 717 O O . GLU A 1 93 ? 12.637 19.935 -18.013 1.00 80.38 93 GLU A O 1
ATOM 722 N N . PHE A 1 94 ? 13.042 18.151 -16.702 1.00 77.00 94 PHE A N 1
ATOM 723 C CA . PHE A 1 94 ? 12.528 18.760 -15.471 1.00 77.00 94 PHE A CA 1
ATOM 724 C C . PHE A 1 94 ? 13.606 19.170 -14.472 1.00 77.00 94 PHE A C 1
ATOM 726 O O . PHE A 1 94 ? 13.272 19.839 -13.502 1.00 77.00 94 PHE A O 1
ATOM 733 N N . GLY A 1 95 ? 14.877 18.833 -14.710 1.00 72.06 95 GLY A N 1
ATOM 734 C CA . GLY A 1 95 ? 15.958 19.182 -13.796 1.00 72.06 95 GLY A CA 1
ATOM 735 C C . GLY A 1 95 ? 16.097 20.694 -13.607 1.00 72.06 95 GLY A C 1
ATOM 736 O O . GLY A 1 95 ? 16.304 21.449 -14.562 1.00 72.06 95 GLY A O 1
ATOM 737 N N . PHE A 1 96 ? 16.047 21.154 -12.356 1.00 70.00 96 PHE A N 1
ATOM 738 C CA . PHE A 1 96 ? 16.389 22.537 -12.023 1.00 70.00 96 PHE A CA 1
ATOM 739 C C . PHE A 1 96 ? 17.871 22.810 -12.315 1.00 70.00 96 PHE A C 1
ATOM 741 O O . PHE A 1 96 ? 18.761 22.457 -11.538 1.00 70.00 96 PHE A O 1
ATOM 748 N N . ILE A 1 97 ? 18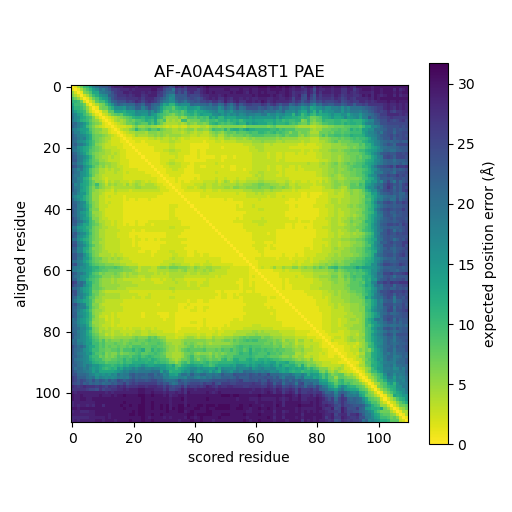.160 23.493 -13.425 1.00 67.69 97 ILE A N 1
ATOM 749 C CA . ILE A 1 97 ? 19.512 23.978 -13.710 1.00 67.69 97 ILE A CA 1
ATOM 750 C C . ILE A 1 97 ? 19.780 25.192 -12.811 1.00 67.69 97 ILE A C 1
ATOM 752 O O . ILE A 1 97 ? 19.409 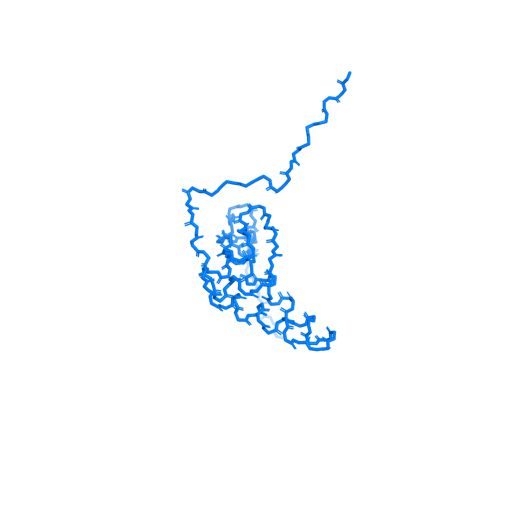26.321 -13.135 1.00 67.69 97 ILE A O 1
ATOM 756 N N . TYR A 1 98 ? 20.446 24.988 -11.674 1.00 53.16 98 TYR A N 1
ATOM 757 C CA . TYR A 1 98 ? 21.029 26.096 -10.916 1.00 53.16 98 TYR A CA 1
ATOM 758 C C . TYR A 1 98 ? 22.223 26.657 -11.697 1.00 53.16 98 TYR A C 1
ATOM 760 O O . TYR A 1 98 ? 23.370 26.261 -11.492 1.00 53.16 98 TYR A O 1
ATOM 768 N N . SER A 1 99 ? 21.977 27.601 -12.607 1.00 58.78 99 SER A N 1
ATOM 769 C CA . SER A 1 99 ? 23.059 28.392 -13.184 1.00 58.78 99 SER A CA 1
ATOM 770 C C . SER A 1 99 ? 23.527 29.406 -12.140 1.00 58.78 99 SER A C 1
ATOM 772 O O . SER A 1 99 ? 22.953 30.487 -11.995 1.00 58.78 99 SER A O 1
ATOM 774 N N . ALA A 1 100 ? 24.581 29.075 -11.395 1.00 58.88 100 ALA A N 1
ATOM 775 C CA . ALA A 1 100 ? 25.352 30.087 -10.691 1.00 58.88 100 ALA A CA 1
ATOM 776 C C . ALA A 1 100 ? 26.083 30.932 -11.743 1.00 58.88 100 ALA A C 1
ATOM 778 O O . ALA A 1 100 ? 27.210 30.634 -12.138 1.00 58.88 100 ALA A O 1
ATOM 779 N N . SER A 1 101 ? 25.427 31.983 -12.231 1.00 54.91 101 SER A N 1
ATOM 780 C CA . SER A 1 101 ? 26.028 32.979 -13.117 1.00 54.91 101 SER A CA 1
ATOM 781 C C . SER A 1 101 ? 27.002 33.848 -12.322 1.00 54.91 101 SER A C 1
ATOM 783 O O . SER A 1 101 ? 26.768 35.032 -12.105 1.00 54.91 101 SER A O 1
ATOM 785 N N . CYS A 1 102 ? 28.113 33.276 -11.861 1.00 58.50 102 CYS A N 1
ATOM 786 C CA . CYS A 1 102 ? 29.244 34.054 -11.373 1.00 58.50 102 CYS A CA 1
ATOM 787 C C . CYS A 1 102 ? 30.109 34.452 -12.575 1.00 58.50 102 CYS A C 1
ATOM 789 O O . CYS A 1 102 ? 31.187 33.910 -12.806 1.00 58.50 102 CYS A O 1
ATOM 791 N N . SER A 1 103 ? 29.625 35.410 -13.369 1.00 56.53 103 SER A N 1
ATOM 792 C CA . SER A 1 103 ? 30.456 36.082 -14.369 1.00 56.53 103 SER A CA 1
ATOM 793 C C . SER A 1 103 ? 31.256 37.201 -13.695 1.00 56.53 103 SER A C 1
ATOM 795 O O . SER A 1 103 ? 30.953 38.377 -13.866 1.00 56.53 103 SER A O 1
ATOM 797 N N . GLY A 1 104 ? 32.283 36.812 -12.933 1.00 54.88 104 GLY A N 1
ATOM 798 C CA . GLY A 1 104 ? 33.346 37.702 -12.454 1.00 54.88 104 GLY A CA 1
ATOM 799 C C . GLY A 1 104 ? 33.053 38.455 -11.149 1.00 54.88 104 GLY A C 1
ATOM 800 O O . GLY A 1 104 ? 32.277 39.399 -11.123 1.00 54.88 104 GLY A O 1
ATOM 801 N N . TYR A 1 105 ? 33.772 38.061 -10.090 1.00 54.81 105 TYR A N 1
ATOM 802 C CA . TYR A 1 105 ? 33.928 38.735 -8.789 1.00 54.81 105 TYR A CA 1
ATOM 803 C C . TYR A 1 105 ? 32.645 39.065 -7.999 1.00 54.81 105 TYR A C 1
ATOM 805 O O . TYR A 1 105 ? 32.270 40.224 -7.836 1.00 54.81 105 TYR A O 1
ATOM 813 N N . CYS A 1 106 ? 32.056 38.057 -7.347 1.00 49.91 106 CYS A N 1
ATOM 814 C CA . CYS A 1 106 ? 31.282 38.296 -6.125 1.00 49.91 106 CYS A CA 1
ATOM 815 C C . CYS A 1 106 ? 32.249 38.572 -4.960 1.00 49.91 106 CYS A C 1
ATOM 817 O O . CYS A 1 106 ? 32.793 37.646 -4.362 1.00 49.91 106 CYS A O 1
ATOM 819 N N . HIS A 1 107 ? 32.480 39.845 -4.640 1.00 47.12 107 HIS A N 1
ATOM 820 C CA . HIS A 1 107 ? 33.118 40.231 -3.382 1.00 47.12 107 HIS A CA 1
ATOM 821 C C . HIS A 1 107 ? 32.067 40.171 -2.264 1.00 47.12 107 HIS A C 1
ATOM 823 O O . HIS A 1 107 ? 31.188 41.028 -2.186 1.00 47.12 107 HIS A O 1
ATOM 829 N N . LEU A 1 108 ? 32.144 39.151 -1.408 1.00 44.78 108 LEU A N 1
ATOM 830 C CA . LEU A 1 108 ? 31.445 39.134 -0.124 1.00 44.78 108 LEU A CA 1
ATOM 831 C C . LEU A 1 108 ? 32.095 40.185 0.783 1.00 44.78 108 LEU A C 1
ATOM 833 O O . LEU A 1 108 ? 33.234 40.014 1.210 1.00 44.78 108 LEU A O 1
ATOM 837 N N . SER A 1 109 ? 31.372 41.265 1.071 1.00 39.66 109 SER A N 1
ATOM 838 C CA . SER A 1 109 ? 31.629 42.073 2.262 1.00 39.66 109 SER A CA 1
ATOM 839 C C . SER A 1 109 ? 30.573 41.724 3.301 1.00 39.66 109 SER A C 1
ATOM 841 O O . SER A 1 109 ? 29.383 41.697 2.985 1.00 39.66 109 SER A O 1
ATOM 843 N N . PHE A 1 110 ? 31.065 41.392 4.491 1.00 51.00 110 PHE A N 1
ATOM 844 C CA . PHE A 1 110 ? 30.310 41.095 5.705 1.00 51.00 110 PHE A CA 1
ATOM 845 C C . PHE A 1 110 ? 29.571 42.335 6.226 1.00 51.00 110 PHE A C 1
ATOM 847 O O . PHE A 1 110 ? 30.109 43.452 6.028 1.00 51.00 110 PHE A O 1
#

Solvent-accessible surface area (backbone atoms only — not comparable to full-atom values): 6912 Å² total; per-residue (Å²): 135,84,84,79,82,77,79,59,70,63,73,68,84,71,100,67,86,70,75,65,34,78,70,28,67,75,47,82,77,49,85,40,50,65,70,28,55,36,43,28,46,41,22,46,74,29,70,66,34,36,53,37,52,50,50,41,72,68,44,87,46,72,67,58,29,51,64,37,47,56,57,36,53,51,48,47,51,53,68,37,71,63,62,98,42,62,38,76,65,38,46,90,81,54,43,82,79,82,75,80,80,78,81,73,82,89,79,85,77,134

pLDDT: mean 83.81, std 17.48, range [39.66, 98.38]

Organism: NCBI:txid2565932

Nearest PDB structures (foldseek):
  3ub0-assembly2_E  TM=5.805E-01  e=4.213E+00  Feline infectious peritonitis virus (strain 79-1146)
  8d7r-assembly1_D  TM=2.236E-01  e=9.910E+00  Homo sapiens

Radius of gyration: 21.68 Å; Cα contacts (8 Å, |Δi|>4): 100; chains: 1; bounding box: 55×58×50 Å

Mean predicted aligned error: 10.62 Å

Sequence (110 aa):
MISLNASNPFYREFTDTVPITEQAAALPDMVGSGRVRDLREAASLSPQLAGLLEQFTEASTREARWTILDQLLDAWADTSGMAESLDERNPEEFGFIYSASCSGYCHLSF

Secondary structure (DSSP, 8-state):
--------TT----SSPPPPPHHHHHS------TTPPPHHHHHHH-HHHHHHHHHHHH--SHHHHHHHHHHHHHHHHHTT---SSHHHH-HHHH---------S------